Protein AF-A0A7S2HIW4-F1 (afdb_monomer)

Mean predicted aligned error: 6.81 Å

Solvent-accessible surface area (backbone atoms only — not comparable to full-atom values): 9175 Å² total; per-residue (Å²): 117,68,67,62,51,51,56,48,58,68,35,70,50,34,43,49,30,52,57,74,45,36,71,63,51,50,56,48,49,52,52,42,28,30,68,89,42,76,84,65,95,52,82,62,64,41,28,39,66,67,38,50,49,55,50,35,56,62,39,59,63,54,48,96,84,48,32,72,66,57,50,53,53,53,52,51,60,67,33,58,66,65,67,77,70,70,68,98,83,64,81,86,51,69,71,33,38,39,71,68,52,48,52,52,51,50,52,49,50,48,44,70,73,62,42,65,92,76,51,94,60,59,64,26,60,54,46,35,49,44,38,67,72,49,50,50,55,30,44,52,53,37,51,52,50,59,59,51,56,64,65,63,74,79,73,85,84,131

Nearest PDB structures (foldseek):
  7n6g-assembly1_5Z  TM=8.354E-01  e=1.794E+00  Chlamydomonas reinhardtii

pLDDT: mean 85.9, std 16.28, range [45.41, 98.56]

Sequence (158 aa):
DQEAVRQLCKTRAVKAALLHHRKELQATYALYARADKLEVGGHASTMSLKELMDLLEETRVLDLKITPRLITEAFVHVNIEDELYVNLDDKDTRTELVYDEFTELLVRIAREKLNTDELEVDFGVALDTWLGIDFVPRARNARQRRLGVGTAAGGRGA

Radius of gyration: 16.8 Å; Cα contacts (8 Å, |Δi|>4): 140; chains: 1; bounding box: 41×32×60 Å

Organism: NCBI:txid15617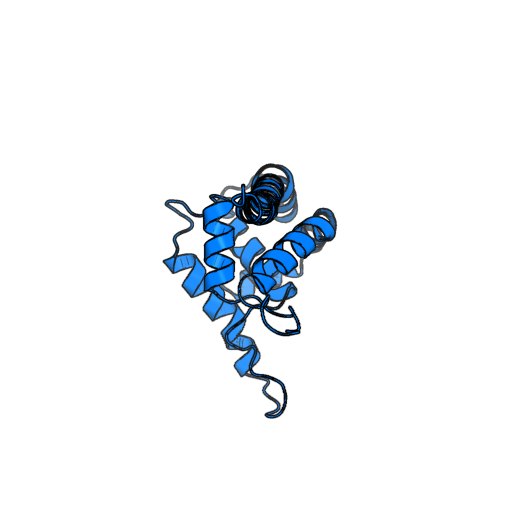3

Structure (mmCIF, N/CA/C/O backbone):
data_AF-A0A7S2HIW4-F1
#
_entry.id   AF-A0A7S2HIW4-F1
#
loop_
_atom_site.group_PDB
_atom_site.id
_atom_site.type_symbol
_atom_site.label_atom_id
_atom_site.label_alt_id
_atom_site.label_comp_id
_atom_site.label_asym_id
_atom_site.label_entity_id
_atom_site.label_seq_id
_atom_site.pdbx_PDB_ins_code
_atom_site.Cartn_x
_atom_site.Cartn_y
_atom_site.Cartn_z
_atom_site.occupancy
_atom_site.B_iso_or_equiv
_atom_site.auth_seq_id
_atom_site.auth_comp_id
_atom_site.auth_asym_id
_atom_site.auth_atom_id
_atom_site.pdbx_PDB_model_num
ATOM 1 N N . ASP A 1 1 ? 6.858 4.381 13.619 1.00 80.25 1 ASP A N 1
ATOM 2 C CA . ASP A 1 1 ? 7.071 3.201 14.479 1.00 80.25 1 ASP A CA 1
ATOM 3 C C . ASP A 1 1 ? 6.932 1.922 13.649 1.00 80.25 1 ASP A C 1
ATOM 5 O O . ASP A 1 1 ? 5.823 1.561 13.267 1.00 80.25 1 ASP A O 1
ATOM 9 N N . GLN A 1 2 ? 8.061 1.321 13.265 1.00 81.06 2 GLN A N 1
ATOM 10 C CA . GLN A 1 2 ? 8.118 0.147 12.383 1.00 81.06 2 GLN A CA 1
ATOM 11 C C . GLN A 1 2 ? 7.686 -1.137 13.081 1.00 81.06 2 GLN A C 1
ATOM 13 O O . GLN A 1 2 ? 6.883 -1.889 12.529 1.00 81.06 2 GLN A O 1
ATOM 18 N N . GLU A 1 3 ? 8.135 -1.336 14.315 1.00 86.81 3 GLU A N 1
ATOM 19 C CA . GLU A 1 3 ? 7.776 -2.515 15.093 1.00 86.81 3 GLU A CA 1
ATOM 20 C C . GLU A 1 3 ?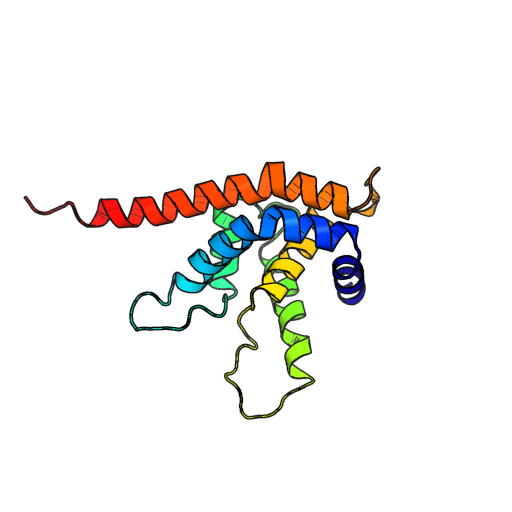 6.266 -2.563 15.350 1.00 86.81 3 GLU A C 1
ATOM 22 O O . GLU A 1 3 ? 5.642 -3.611 15.183 1.00 86.81 3 GLU A O 1
ATOM 27 N N . ALA A 1 4 ? 5.633 -1.416 15.625 1.00 89.56 4 ALA A N 1
ATOM 28 C CA . ALA A 1 4 ? 4.178 -1.357 15.750 1.00 89.56 4 ALA A CA 1
ATOM 29 C C . ALA A 1 4 ? 3.443 -1.819 14.480 1.00 89.56 4 ALA A C 1
ATOM 31 O O . ALA A 1 4 ? 2.456 -2.545 14.584 1.00 89.56 4 ALA A O 1
ATOM 32 N N . VAL A 1 5 ? 3.915 -1.444 13.282 1.00 89.88 5 VAL A N 1
ATOM 33 C CA . VAL A 1 5 ? 3.302 -1.895 12.015 1.00 89.88 5 VAL A CA 1
ATOM 34 C C . VAL A 1 5 ? 3.447 -3.406 11.848 1.00 89.88 5 VAL A C 1
ATOM 36 O O . VAL A 1 5 ? 2.497 -4.079 11.458 1.00 89.88 5 VAL A O 1
ATOM 39 N N . ARG A 1 6 ? 4.590 -3.980 12.215 1.00 88.75 6 ARG A N 1
ATOM 40 C CA . ARG A 1 6 ? 4.797 -5.430 12.125 1.00 88.75 6 ARG A CA 1
ATOM 41 C C . ARG A 1 6 ? 3.939 -6.211 13.098 1.00 88.75 6 ARG A C 1
ATOM 43 O O . ARG A 1 6 ? 3.366 -7.238 12.735 1.00 88.75 6 ARG A O 1
ATOM 50 N N . GLN A 1 7 ? 3.820 -5.728 14.330 1.00 92.69 7 GLN A N 1
ATOM 51 C CA . GLN A 1 7 ? 2.901 -6.318 15.299 1.00 92.69 7 GLN A CA 1
ATOM 52 C C . GLN A 1 7 ? 1.455 -6.228 14.800 1.00 92.69 7 GLN A C 1
ATOM 54 O O . GLN A 1 7 ? 0.707 -7.200 14.910 1.00 92.69 7 GLN A O 1
ATOM 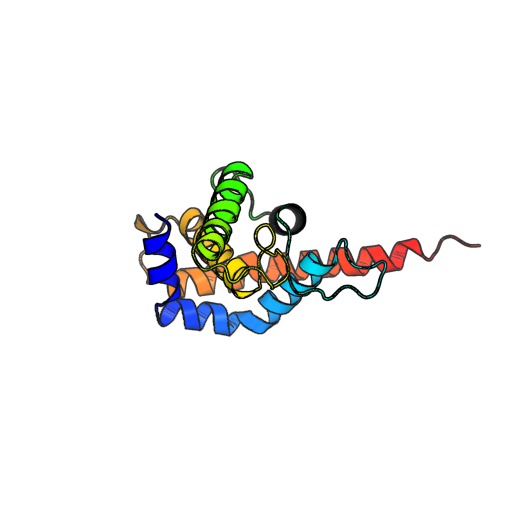59 N N . LEU A 1 8 ? 1.097 -5.130 14.132 1.00 93.44 8 LEU A N 1
ATOM 60 C CA . LEU A 1 8 ? -0.199 -4.968 13.480 1.00 93.44 8 LEU A CA 1
ATOM 61 C C . LEU A 1 8 ? -0.413 -5.998 12.355 1.00 93.44 8 LEU A C 1
ATOM 63 O O . LEU A 1 8 ? -1.442 -6.675 12.346 1.00 93.44 8 LEU A O 1
ATOM 67 N N . CYS A 1 9 ? 0.579 -6.217 11.482 1.00 94.38 9 CYS A N 1
ATOM 68 C CA . CYS A 1 9 ? 0.562 -7.259 10.443 1.00 94.38 9 CYS A CA 1
ATOM 69 C C . CYS A 1 9 ? 0.417 -8.685 11.008 1.00 94.38 9 CYS A C 1
ATOM 71 O O . CYS A 1 9 ? -0.092 -9.583 10.332 1.00 94.38 9 CYS A O 1
ATOM 73 N N . LYS A 1 10 ? 0.832 -8.923 12.259 1.00 94.50 10 LYS A N 1
ATOM 74 C CA . LYS A 1 10 ? 0.694 -10.230 12.923 1.00 94.50 10 LYS A CA 1
ATOM 75 C C . LYS A 1 10 ? -0.726 -10.500 13.430 1.00 94.50 10 LYS A C 1
ATOM 77 O O . LYS A 1 10 ? -1.058 -11.672 13.644 1.00 94.50 10 LYS A O 1
ATOM 82 N N . THR A 1 11 ? -1.558 -9.469 13.590 1.00 97.25 11 THR A N 1
ATOM 83 C CA . THR A 1 11 ? -2.928 -9.607 14.105 1.00 97.25 11 THR A CA 1
ATOM 84 C C . THR A 1 11 ? -3.817 -10.431 13.172 1.00 97.25 11 THR A C 1
ATOM 86 O O . THR A 1 11 ? -3.667 -10.432 11.948 1.00 97.25 11 THR A O 1
ATOM 89 N N . ARG A 1 12 ? -4.786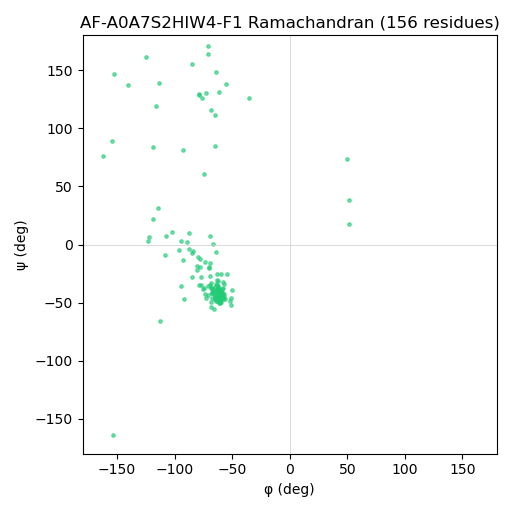 -11.152 13.751 1.00 97.75 12 ARG A N 1
ATOM 90 C CA . ARG A 1 12 ? -5.712 -11.997 12.981 1.00 97.75 12 ARG A CA 1
ATOM 91 C C . ARG A 1 12 ? -6.560 -11.181 12.002 1.00 97.75 12 ARG A C 1
ATOM 93 O O . ARG A 1 12 ? -6.801 -11.652 10.895 1.00 97.75 12 ARG A O 1
ATOM 100 N N . ALA A 1 13 ? -6.999 -9.989 12.405 1.00 97.44 13 ALA A N 1
ATOM 101 C CA . ALA A 1 13 ? -7.864 -9.140 11.595 1.00 97.44 13 ALA A CA 1
ATOM 102 C C . ALA A 1 13 ? -7.134 -8.604 10.352 1.00 97.44 13 ALA A C 1
ATOM 104 O O . ALA A 1 13 ? -7.637 -8.752 9.241 1.00 97.44 13 ALA A O 1
ATOM 105 N N . VAL A 1 14 ? -5.902 -8.101 10.507 1.00 98.06 14 VAL A N 1
ATOM 106 C CA . VAL A 1 14 ? -5.083 -7.637 9.372 1.00 98.06 14 VAL A CA 1
ATOM 107 C C . VAL A 1 14 ? -4.742 -8.784 8.423 1.00 98.06 14 VAL A C 1
ATOM 109 O O . VAL A 1 14 ? -4.896 -8.643 7.211 1.00 98.06 14 VAL A O 1
ATOM 112 N N . LYS A 1 15 ? -4.364 -9.958 8.950 1.00 98.12 15 LYS A N 1
ATOM 113 C CA . LYS A 1 15 ? -4.127 -11.148 8.114 1.00 98.12 15 LYS A CA 1
ATOM 114 C C . LYS A 1 15 ? -5.366 -11.559 7.325 1.00 98.12 15 LYS A C 1
ATOM 116 O O . LYS A 1 15 ? -5.239 -11.928 6.162 1.00 98.12 15 LYS A O 1
ATOM 121 N N . ALA A 1 16 ? -6.547 -11.503 7.941 1.00 98.19 16 ALA A N 1
ATOM 122 C CA . ALA A 1 16 ? -7.800 -11.825 7.268 1.00 98.19 16 ALA A CA 1
ATOM 123 C C . ALA A 1 16 ? -8.104 -10.832 6.135 1.00 98.19 16 ALA A C 1
ATOM 125 O O . ALA A 1 16 ? -8.419 -11.275 5.033 1.00 98.19 16 ALA A O 1
ATOM 126 N N . ALA A 1 17 ? -7.927 -9.527 6.369 1.00 98.44 17 ALA A N 1
ATOM 127 C CA . ALA A 1 17 ? -8.094 -8.489 5.350 1.00 98.44 17 ALA A CA 1
ATOM 128 C C . ALA A 1 17 ? -7.134 -8.687 4.161 1.00 98.44 17 ALA A C 1
ATOM 130 O O . ALA A 1 17 ? -7.555 -8.743 3.006 1.00 98.44 17 ALA A O 1
ATOM 131 N N . LEU A 1 18 ? -5.838 -8.884 4.430 1.00 98.38 18 LEU A N 1
ATOM 132 C CA . LEU A 1 18 ? -4.846 -9.135 3.378 1.00 98.38 18 LEU A CA 1
ATOM 133 C C . LEU A 1 18 ? -5.135 -10.432 2.609 1.00 98.38 18 LEU A C 1
ATOM 135 O O . LEU A 1 18 ? -4.980 -10.474 1.388 1.00 98.38 18 LEU A O 1
ATOM 139 N N . LEU A 1 19 ? -5.583 -11.487 3.300 1.00 98.19 19 LEU A N 1
ATOM 140 C CA . LEU A 1 19 ? -5.952 -12.753 2.669 1.00 98.19 19 LEU A CA 1
ATOM 141 C C . LEU A 1 19 ? -7.190 -12.607 1.774 1.00 98.19 19 LEU A C 1
ATOM 143 O O . LEU A 1 19 ? -7.199 -13.161 0.674 1.00 98.19 19 LEU A O 1
ATOM 147 N N . HIS A 1 20 ? -8.195 -11.845 2.214 1.00 98.56 20 HIS A N 1
ATOM 148 C CA . HIS A 1 20 ? -9.420 -11.575 1.461 1.00 98.56 20 HIS A CA 1
ATOM 149 C C . HIS A 1 20 ? -9.116 -10.930 0.099 1.00 98.56 20 HIS A C 1
ATOM 151 O O . HIS A 1 20 ? -9.641 -11.368 -0.926 1.00 98.56 20 HIS A O 1
ATOM 157 N N . HIS A 1 21 ? -8.181 -9.974 0.061 1.00 98.44 21 HIS A N 1
ATOM 158 C CA . HIS A 1 21 ? -7.793 -9.265 -1.168 1.00 98.44 21 HIS A CA 1
ATOM 159 C C . HIS A 1 21 ? -6.574 -9.863 -1.886 1.00 98.44 21 HIS A C 1
ATOM 161 O O . HIS A 1 21 ? -6.150 -9.342 -2.922 1.00 98.44 21 HIS A O 1
ATOM 167 N N . ARG A 1 22 ? -6.013 -10.979 -1.391 1.00 97.75 22 ARG A N 1
ATOM 168 C CA . ARG A 1 22 ? -4.717 -11.532 -1.832 1.00 97.75 22 ARG A CA 1
ATOM 169 C C . ARG A 1 22 ? -4.605 -11.693 -3.341 1.00 97.75 22 ARG A C 1
ATOM 171 O O . ARG A 1 22 ? -3.597 -11.304 -3.918 1.00 97.75 22 ARG A O 1
ATOM 178 N N . LYS A 1 23 ? -5.629 -12.252 -3.991 1.00 97.62 23 LYS A N 1
ATOM 179 C CA . LYS A 1 23 ? -5.609 -12.498 -5.442 1.00 97.62 23 LYS A CA 1
ATOM 180 C C . LYS A 1 23 ? -5.404 -11.202 -6.236 1.00 97.62 23 LYS A C 1
ATOM 182 O O . LYS A 1 23 ? -4.604 -11.164 -7.167 1.00 97.62 23 LYS A O 1
ATOM 187 N N . GLU A 1 24 ? -6.117 -10.141 -5.867 1.00 97.88 24 GLU A N 1
ATOM 188 C CA . GLU A 1 24 ? -6.043 -8.850 -6.557 1.00 97.88 24 GLU A CA 1
ATOM 189 C C . GLU A 1 24 ? -4.747 -8.102 -6.230 1.00 97.88 24 GLU A C 1
ATOM 191 O O . GLU A 1 24 ? -4.152 -7.479 -7.115 1.00 97.88 24 GLU A O 1
ATOM 196 N N . LEU A 1 25 ? -4.285 -8.192 -4.981 1.00 98.00 25 LEU A N 1
ATOM 197 C CA . LEU A 1 25 ? -3.012 -7.618 -4.553 1.00 98.00 25 LEU A CA 1
ATOM 198 C C . LEU A 1 25 ? -1.834 -8.295 -5.261 1.00 98.00 25 LEU A C 1
ATOM 200 O O . LEU A 1 25 ? -0.995 -7.596 -5.819 1.00 98.00 25 LEU A O 1
ATOM 204 N N . GLN A 1 26 ? -1.814 -9.628 -5.352 1.00 96.19 26 GLN A N 1
ATOM 205 C CA . GLN A 1 26 ? -0.788 -10.377 -6.091 1.00 96.19 26 GLN A CA 1
ATOM 206 C C . GLN A 1 26 ? -0.787 -10.041 -7.583 1.00 96.19 26 GLN A C 1
ATOM 208 O O . GLN A 1 26 ? 0.278 -9.846 -8.162 1.00 96.19 26 GLN A O 1
ATOM 213 N N . ALA A 1 27 ? -1.962 -9.932 -8.211 1.00 94.56 27 ALA A N 1
ATOM 214 C CA . ALA A 1 27 ? -2.058 -9.540 -9.617 1.00 94.56 27 ALA A CA 1
ATOM 215 C C . ALA A 1 27 ? -1.537 -8.112 -9.860 1.00 94.56 27 ALA A C 1
ATOM 217 O O . ALA A 1 27 ? -0.926 -7.843 -10.892 1.00 94.56 27 ALA A O 1
ATOM 218 N N . THR A 1 28 ? -1.767 -7.199 -8.912 1.00 95.94 28 THR A N 1
ATOM 219 C CA . THR A 1 28 ? -1.202 -5.839 -8.937 1.00 95.94 28 THR A CA 1
ATOM 220 C C . THR A 1 28 ? 0.298 -5.873 -8.788 1.00 95.94 28 THR A C 1
ATOM 222 O O . THR A 1 28 ? 0.999 -5.400 -9.675 1.00 95.94 28 THR A O 1
ATOM 225 N N . TYR A 1 29 ? 0.779 -6.497 -7.720 1.00 95.88 29 TYR A N 1
ATOM 226 C CA . TYR A 1 29 ? 2.194 -6.634 -7.446 1.00 95.88 29 TYR A CA 1
ATOM 227 C C . TYR A 1 29 ? 2.945 -7.198 -8.656 1.00 95.88 29 TYR A C 1
ATOM 229 O O . TYR A 1 29 ? 3.866 -6.566 -9.158 1.00 95.88 29 TYR A O 1
ATOM 237 N N . ALA A 1 30 ? 2.479 -8.326 -9.198 1.00 92.94 30 ALA A N 1
ATOM 238 C CA . ALA A 1 30 ? 3.128 -8.994 -10.316 1.00 92.94 30 ALA A CA 1
ATOM 239 C C . ALA A 1 30 ? 3.148 -8.157 -11.603 1.00 92.94 30 ALA A C 1
ATOM 241 O O . ALA A 1 30 ? 4.065 -8.325 -12.397 1.00 92.94 30 ALA A O 1
ATOM 242 N N . LEU A 1 31 ? 2.159 -7.287 -11.843 1.00 92.31 31 LEU A N 1
ATOM 243 C CA . LEU A 1 31 ? 2.175 -6.416 -13.020 1.00 92.31 31 LEU A CA 1
ATOM 244 C C . LEU A 1 31 ? 3.216 -5.303 -12.875 1.00 92.31 31 LEU A C 1
ATOM 246 O O . LEU A 1 31 ? 3.958 -5.042 -13.817 1.00 92.31 31 LEU A O 1
ATOM 250 N N . TYR A 1 32 ? 3.262 -4.650 -11.713 1.00 93.06 32 TYR A N 1
ATOM 251 C CA . TYR A 1 32 ? 4.165 -3.518 -11.497 1.00 93.06 32 TYR A CA 1
ATOM 252 C C . TYR A 1 32 ? 5.610 -3.972 -11.295 1.00 93.06 32 TYR A C 1
ATOM 254 O O . TYR A 1 32 ? 6.483 -3.380 -11.904 1.00 93.06 32 TYR A O 1
ATOM 262 N N . ALA A 1 33 ? 5.847 -5.088 -10.599 1.00 91.44 33 ALA A N 1
ATOM 263 C CA . ALA A 1 33 ? 7.164 -5.727 -10.457 1.00 91.44 33 ALA A CA 1
ATOM 264 C C . ALA A 1 33 ? 7.761 -6.259 -11.782 1.00 91.44 33 ALA A C 1
ATOM 266 O O . ALA A 1 33 ? 8.863 -6.806 -11.808 1.00 91.44 33 ALA A O 1
ATOM 267 N N . ARG A 1 34 ? 6.992 -6.209 -12.881 1.00 83.12 34 ARG A N 1
ATOM 268 C CA . ARG A 1 34 ? 7.399 -6.639 -14.230 1.00 83.12 34 ARG A CA 1
ATOM 269 C C . ARG A 1 34 ? 7.610 -5.486 -15.192 1.00 83.12 34 ARG A C 1
ATOM 271 O O . ARG A 1 34 ? 8.051 -5.754 -16.307 1.00 83.12 34 ARG A O 1
ATOM 278 N N . ALA A 1 35 ? 7.249 -4.260 -14.816 1.00 71.69 35 ALA A N 1
ATOM 279 C CA . ALA A 1 35 ? 7.101 -3.166 -15.770 1.00 71.69 35 ALA A CA 1
ATOM 280 C C . ALA A 1 35 ? 8.403 -2.895 -16.541 1.00 71.69 35 ALA A C 1
ATOM 282 O O . ALA A 1 35 ? 8.352 -2.714 -17.755 1.00 71.69 35 ALA A O 1
ATOM 283 N N . ASP A 1 36 ? 9.552 -3.001 -15.867 1.00 63.69 36 ASP A N 1
ATOM 284 C CA . ASP A 1 36 ? 10.872 -2.800 -16.477 1.00 63.69 36 ASP A CA 1
ATOM 285 C C . ASP A 1 36 ? 11.554 -4.123 -16.914 1.00 63.69 36 ASP A C 1
ATOM 287 O O . ASP A 1 36 ? 12.609 -4.107 -17.543 1.00 63.69 36 ASP A O 1
ATOM 291 N N . LYS A 1 37 ? 10.961 -5.294 -16.621 1.00 64.50 37 LYS A N 1
ATOM 292 C CA . LYS A 1 37 ? 11.580 -6.631 -16.804 1.00 64.50 37 LYS A CA 1
ATOM 293 C C . LYS A 1 37 ? 11.079 -7.383 -18.051 1.00 64.50 37 LYS A C 1
ATOM 295 O O . LYS A 1 37 ? 11.366 -8.570 -18.216 1.00 64.50 37 LYS A O 1
ATOM 300 N N . LEU A 1 38 ? 10.334 -6.713 -18.937 1.00 59.53 38 LEU A N 1
ATOM 301 C CA . LEU A 1 38 ? 9.718 -7.316 -20.130 1.00 59.53 38 LEU A CA 1
ATOM 302 C C . LEU A 1 38 ? 10.715 -7.737 -21.224 1.00 59.53 38 LEU A C 1
ATOM 304 O O . LEU A 1 38 ? 10.335 -8.517 -22.095 1.00 59.53 38 LEU A O 1
ATOM 308 N N . GLU A 1 39 ? 11.967 -7.271 -21.193 1.00 54.81 39 GLU A N 1
ATOM 309 C CA . GLU A 1 39 ? 12.885 -7.490 -22.319 1.00 54.81 39 GLU A CA 1
ATOM 310 C C . GLU A 1 39 ? 13.631 -8.834 -22.312 1.00 54.81 39 GLU A C 1
ATOM 312 O O . GLU A 1 39 ? 13.925 -9.339 -23.392 1.00 54.81 39 GLU A O 1
ATOM 317 N N . VAL A 1 40 ? 13.914 -9.484 -21.173 1.00 46.75 40 VAL A N 1
ATOM 318 C CA . VAL A 1 40 ? 14.702 -10.740 -21.187 1.00 46.75 40 VAL A CA 1
ATOM 319 C C . VAL A 1 40 ? 14.403 -11.629 -19.977 1.00 46.75 40 VAL A C 1
ATOM 321 O O . VAL A 1 40 ? 15.084 -11.529 -18.966 1.00 46.75 40 VAL A O 1
ATOM 324 N N . GLY A 1 41 ? 13.407 -12.522 -20.064 1.00 51.38 41 GLY A N 1
ATOM 325 C CA . GLY A 1 41 ? 13.293 -13.724 -19.208 1.00 51.38 41 GLY A CA 1
ATOM 326 C C . GLY A 1 41 ? 13.393 -13.535 -17.682 1.00 51.38 41 GLY A C 1
ATOM 327 O O . GLY A 1 41 ? 13.656 -14.503 -16.970 1.00 51.38 41 GLY A O 1
ATOM 328 N N . GLY A 1 42 ? 13.221 -12.311 -17.178 1.00 50.38 42 GLY A N 1
ATOM 329 C CA . GLY A 1 42 ? 13.507 -11.951 -15.798 1.00 50.38 42 GLY A CA 1
ATOM 330 C C . GLY A 1 42 ? 12.469 -12.537 -14.856 1.00 50.38 42 GLY A C 1
ATOM 331 O O . GLY A 1 42 ? 11.261 -12.385 -15.060 1.00 50.38 42 GLY A O 1
ATOM 332 N N . HIS A 1 43 ? 12.926 -13.202 -13.796 1.00 54.50 43 HIS A N 1
ATOM 333 C CA . HIS A 1 43 ? 12.039 -13.601 -12.715 1.00 54.50 43 HIS A CA 1
ATOM 334 C C . HIS A 1 43 ? 11.495 -12.344 -12.034 1.00 54.50 43 HIS A C 1
ATOM 336 O O . HIS A 1 43 ? 12.215 -11.580 -11.400 1.00 54.50 43 HIS A O 1
ATOM 342 N N . ALA A 1 44 ? 10.199 -12.127 -12.209 1.00 61.16 44 ALA A N 1
ATOM 343 C CA . ALA A 1 44 ? 9.429 -11.047 -11.617 1.00 61.16 44 ALA A CA 1
ATOM 344 C C . ALA A 1 44 ? 9.163 -11.278 -10.125 1.00 61.16 44 ALA A C 1
ATOM 346 O O . ALA A 1 44 ? 8.016 -11.475 -9.717 1.00 61.16 44 ALA A O 1
ATOM 347 N N . SER A 1 45 ? 10.226 -11.380 -9.336 1.00 78.25 45 SER A N 1
ATOM 348 C CA . SER A 1 45 ? 10.142 -11.752 -7.924 1.00 78.25 45 SER A CA 1
ATOM 349 C C . SER A 1 45 ? 10.039 -10.560 -6.980 1.00 78.25 45 SER A C 1
ATOM 351 O O . SER A 1 45 ? 9.747 -10.773 -5.810 1.00 78.25 45 SER A O 1
ATOM 353 N N . THR A 1 46 ? 10.301 -9.348 -7.472 1.00 90.75 46 THR A N 1
ATOM 354 C CA . THR A 1 46 ? 10.624 -8.184 -6.642 1.00 90.75 46 THR A CA 1
ATOM 355 C C . THR A 1 46 ? 10.222 -6.863 -7.311 1.00 90.75 46 THR A C 1
ATOM 357 O O . THR A 1 46 ? 10.272 -6.759 -8.541 1.00 90.75 46 THR A O 1
ATOM 360 N N . MET A 1 47 ? 9.817 -5.872 -6.506 1.00 92.50 47 MET A N 1
ATOM 361 C CA . MET A 1 47 ? 9.323 -4.553 -6.928 1.00 92.50 47 MET A CA 1
ATOM 362 C C . MET A 1 47 ? 10.244 -3.429 -6.442 1.00 92.50 47 MET A C 1
ATOM 364 O O . MET A 1 47 ? 10.387 -3.206 -5.242 1.00 92.50 47 MET A O 1
ATOM 368 N N . SER A 1 48 ? 10.816 -2.665 -7.363 1.00 92.50 48 SER A N 1
ATOM 369 C CA . SER A 1 48 ? 11.634 -1.490 -7.045 1.00 92.50 48 SER A CA 1
ATOM 370 C C . SER A 1 48 ? 10.803 -0.314 -6.501 1.00 92.50 48 SER A C 1
ATOM 372 O O . SER A 1 48 ? 9.585 -0.239 -6.689 1.00 92.50 48 SER A O 1
ATOM 374 N N . LEU A 1 49 ? 11.465 0.675 -5.885 1.00 94.19 49 LEU A N 1
ATOM 375 C CA . LEU A 1 49 ? 10.805 1.912 -5.436 1.00 94.19 49 LEU A CA 1
ATOM 376 C C . LEU A 1 49 ? 10.119 2.659 -6.592 1.00 94.19 49 LEU A C 1
ATOM 378 O O . LEU A 1 49 ? 9.032 3.201 -6.410 1.00 94.19 49 LEU A O 1
ATOM 382 N N . LYS A 1 50 ? 10.725 2.672 -7.785 1.00 93.88 50 LYS A N 1
ATOM 383 C CA . LYS A 1 50 ? 10.139 3.302 -8.978 1.00 93.88 50 LYS A CA 1
ATOM 384 C C . LYS A 1 50 ? 8.806 2.642 -9.344 1.00 93.88 50 LYS A C 1
ATOM 386 O O . LYS A 1 50 ? 7.805 3.333 -9.491 1.00 93.88 50 LYS A O 1
ATOM 391 N N . GLU A 1 51 ? 8.779 1.313 -9.428 1.00 95.12 51 GLU A N 1
ATOM 392 C CA . GLU A 1 51 ? 7.567 0.545 -9.750 1.00 95.12 51 GLU A CA 1
ATOM 393 C C . GLU A 1 51 ? 6.472 0.710 -8.683 1.00 95.12 51 GLU A C 1
ATOM 395 O O . GLU A 1 51 ? 5.284 0.771 -9.012 1.00 95.12 51 GLU A O 1
ATOM 400 N N . LEU A 1 52 ? 6.860 0.832 -7.409 1.00 96.38 52 LEU A N 1
ATOM 401 C CA . LEU A 1 52 ? 5.933 1.169 -6.331 1.00 96.38 52 LEU A CA 1
ATOM 402 C C . LEU A 1 52 ? 5.355 2.582 -6.501 1.00 96.38 52 LEU A C 1
ATOM 404 O O . LEU A 1 52 ? 4.146 2.764 -6.371 1.00 96.38 52 LEU A O 1
ATOM 408 N N . MET A 1 53 ? 6.191 3.583 -6.783 1.00 97.25 53 MET A N 1
ATOM 409 C CA . MET A 1 53 ? 5.748 4.970 -6.963 1.00 97.25 53 MET A CA 1
ATOM 410 C C . MET A 1 53 ? 4.762 5.102 -8.126 1.00 97.25 53 MET A C 1
ATOM 412 O O . MET A 1 53 ? 3.697 5.694 -7.954 1.00 97.25 53 MET A O 1
ATOM 416 N N . ASP A 1 54 ? 5.063 4.455 -9.249 1.00 95.88 54 ASP A N 1
ATOM 417 C CA . ASP A 1 54 ? 4.174 4.309 -10.401 1.00 95.88 54 ASP A CA 1
ATOM 418 C C . ASP A 1 54 ? 2.791 3.757 -10.005 1.00 95.88 54 ASP A C 1
ATOM 420 O O . ASP A 1 54 ? 1.747 4.294 -10.388 1.00 95.88 54 ASP A O 1
ATOM 424 N N . LEU A 1 55 ? 2.766 2.678 -9.212 1.00 97.00 55 LEU A N 1
ATOM 425 C CA . LEU A 1 55 ? 1.525 2.087 -8.711 1.00 97.00 55 LEU A CA 1
ATOM 426 C C . LEU A 1 55 ? 0.741 3.081 -7.852 1.00 97.00 55 LEU A C 1
ATOM 428 O O . LEU A 1 55 ? -0.470 3.244 -8.036 1.00 97.00 55 LEU A O 1
ATOM 432 N N . LEU A 1 56 ? 1.400 3.734 -6.898 1.00 97.75 56 LEU A N 1
ATOM 433 C CA . LEU A 1 56 ? 0.739 4.644 -5.962 1.00 97.75 56 LEU A CA 1
ATOM 434 C C . LEU A 1 56 ? 0.221 5.916 -6.647 1.00 97.75 56 LEU A C 1
ATOM 436 O O . LEU A 1 56 ? -0.840 6.426 -6.269 1.00 97.75 56 LEU A O 1
ATOM 440 N N . GLU A 1 57 ? 0.914 6.394 -7.679 1.00 96.88 57 GLU A N 1
ATOM 441 C CA . GLU A 1 57 ? 0.470 7.511 -8.510 1.00 96.88 57 GLU A CA 1
ATOM 442 C C . GLU A 1 57 ? -0.756 7.125 -9.350 1.00 96.88 57 GLU A C 1
ATOM 444 O O . GLU A 1 57 ? -1.789 7.800 -9.308 1.00 96.88 57 GLU A O 1
ATOM 449 N N . GLU A 1 58 ? -0.714 5.986 -10.046 1.00 96.38 58 GLU A N 1
ATOM 450 C CA . GLU A 1 58 ? -1.824 5.547 -10.899 1.00 96.38 58 GLU A CA 1
ATOM 451 C C . GLU A 1 58 ? -3.077 5.138 -10.114 1.00 96.38 58 GLU A C 1
ATOM 453 O O . GLU A 1 58 ? -4.205 5.239 -10.621 1.00 96.38 58 GLU A O 1
ATOM 458 N N . THR A 1 59 ? -2.892 4.691 -8.873 1.00 97.38 59 THR A N 1
ATOM 459 C CA . THR A 1 59 ? -3.980 4.439 -7.921 1.00 97.38 59 THR A CA 1
ATOM 460 C C . THR A 1 59 ? -4.418 5.696 -7.176 1.00 97.38 59 THR A C 1
ATOM 462 O O . THR A 1 59 ? -5.429 5.661 -6.475 1.00 97.38 59 THR A O 1
ATOM 465 N N . ARG A 1 60 ? -3.728 6.831 -7.359 1.00 96.56 60 ARG A N 1
ATOM 466 C C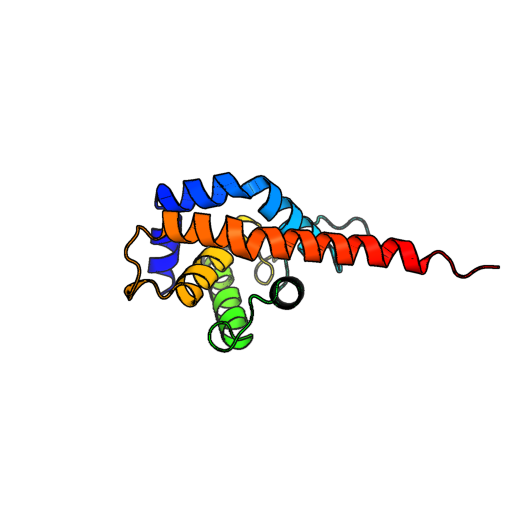A . ARG A 1 60 ? -4.008 8.101 -6.668 1.00 96.56 60 ARG A CA 1
ATOM 467 C C . ARG A 1 60 ? -4.096 7.921 -5.151 1.00 96.56 60 ARG A C 1
ATOM 469 O O . ARG A 1 60 ? -4.989 8.468 -4.500 1.00 96.56 60 ARG A O 1
ATOM 476 N N . VAL A 1 61 ? -3.225 7.071 -4.617 1.00 96.44 61 VAL A N 1
ATOM 477 C CA . VAL A 1 61 ? -3.077 6.865 -3.174 1.00 96.44 61 VAL A CA 1
ATOM 478 C C . VAL A 1 61 ? -2.291 8.020 -2.568 1.00 96.44 61 VAL A C 1
ATOM 480 O O . VAL A 1 61 ? -2.606 8.439 -1.453 1.00 96.44 61 VAL A O 1
ATOM 483 N N . LEU A 1 62 ? -1.327 8.553 -3.328 1.00 96.38 62 LEU A N 1
ATOM 484 C CA . LEU A 1 62 ? -0.549 9.727 -2.954 1.00 96.38 62 LEU A CA 1
ATOM 485 C C . LEU A 1 62 ? -1.458 10.949 -2.784 1.00 96.38 62 LEU A C 1
ATOM 487 O O . LEU A 1 62 ? -2.293 11.246 -3.641 1.00 96.38 62 LEU A O 1
ATOM 491 N N . ASP A 1 63 ? -1.284 11.654 -1.674 1.00 94.94 63 ASP A N 1
ATOM 492 C CA . ASP A 1 63 ? -1.984 12.897 -1.360 1.00 94.94 63 ASP A CA 1
ATOM 493 C C . ASP A 1 63 ? -1.149 13.765 -0.401 1.00 94.94 63 ASP A C 1
ATOM 495 O O . ASP A 1 63 ? 0.055 13.561 -0.242 1.00 94.94 63 ASP A O 1
ATOM 499 N N . LEU A 1 64 ? -1.775 14.764 0.230 1.00 93.56 64 LEU A N 1
ATOM 500 C CA . LEU A 1 64 ? -1.095 15.652 1.179 1.00 93.56 64 LEU A CA 1
ATOM 501 C C . LEU A 1 64 ? -0.562 14.924 2.425 1.00 93.56 64 LEU A C 1
ATOM 503 O O . LEU A 1 64 ? 0.377 15.418 3.044 1.00 93.56 64 LEU A O 1
ATOM 507 N N . LYS A 1 65 ? -1.148 13.779 2.801 1.00 93.00 65 LYS A N 1
ATOM 508 C CA . LYS A 1 65 ? -0.696 12.946 3.925 1.00 93.00 65 LYS A CA 1
ATOM 509 C C . LYS A 1 65 ? 0.292 11.881 3.446 1.00 93.00 65 LYS A C 1
ATOM 511 O O . LYS A 1 65 ? 1.363 11.720 4.022 1.00 93.00 65 LYS A O 1
ATOM 516 N N . ILE A 1 66 ? -0.039 11.185 2.362 1.00 96.69 66 ILE A N 1
ATOM 517 C CA . ILE A 1 66 ? 0.786 10.135 1.763 1.00 96.69 66 ILE A CA 1
ATOM 518 C C . ILE A 1 66 ? 1.674 10.749 0.688 1.00 96.69 66 ILE A C 1
ATOM 520 O O . ILE A 1 66 ? 1.371 10.721 -0.505 1.00 96.69 66 ILE A O 1
ATOM 524 N N . THR A 1 67 ? 2.780 11.336 1.131 1.00 97.00 67 THR A N 1
ATOM 525 C CA . THR A 1 67 ? 3.733 12.000 0.237 1.00 97.00 67 THR A CA 1
ATOM 526 C C . THR A 1 67 ? 4.744 11.010 -0.355 1.00 97.00 67 THR A C 1
ATOM 528 O O . THR A 1 67 ? 5.064 10.010 0.292 1.00 97.00 67 THR A O 1
ATOM 531 N N . PRO A 1 68 ? 5.337 11.303 -1.530 1.00 97.00 68 PRO A N 1
ATOM 532 C CA . PRO A 1 68 ? 6.445 10.516 -2.079 1.00 97.00 68 PRO A CA 1
ATOM 533 C C . PRO A 1 68 ? 7.581 10.288 -1.079 1.00 97.00 68 PRO A C 1
ATOM 535 O O . PRO A 1 68 ? 8.117 9.191 -0.985 1.00 97.00 68 PRO A O 1
ATOM 538 N N . ARG A 1 69 ? 7.910 11.309 -0.278 1.00 95.38 69 ARG A N 1
ATOM 539 C CA . ARG A 1 69 ? 8.942 11.212 0.758 1.00 95.38 69 ARG A CA 1
ATOM 540 C C . ARG A 1 69 ? 8.594 10.165 1.817 1.00 95.38 69 ARG A C 1
ATOM 542 O O . ARG A 1 69 ? 9.446 9.348 2.143 1.00 95.38 69 ARG A O 1
ATOM 549 N N . LEU A 1 70 ? 7.355 10.173 2.314 1.00 95.25 70 LEU A N 1
ATOM 550 C CA . LEU A 1 70 ? 6.886 9.192 3.296 1.00 95.25 70 LEU A CA 1
ATOM 551 C C . LEU A 1 70 ? 6.949 7.768 2.730 1.00 95.25 70 LEU A C 1
ATOM 553 O O . LEU A 1 70 ? 7.353 6.848 3.437 1.00 95.25 70 LEU A O 1
ATOM 557 N N . ILE A 1 71 ? 6.595 7.586 1.453 1.00 96.75 71 ILE A N 1
ATOM 558 C CA . ILE A 1 71 ? 6.705 6.288 0.774 1.00 96.75 71 ILE A CA 1
ATOM 559 C C . ILE A 1 71 ? 8.160 5.840 0.660 1.00 96.75 71 ILE A C 1
ATOM 561 O O . ILE A 1 71 ? 8.454 4.693 0.980 1.00 96.75 71 ILE A O 1
ATOM 565 N N . THR A 1 72 ? 9.073 6.725 0.254 1.00 95.19 72 THR A N 1
ATOM 566 C CA . THR A 1 72 ? 10.506 6.412 0.185 1.00 95.19 72 THR A CA 1
ATOM 567 C C . THR A 1 72 ? 11.051 6.010 1.553 1.00 95.19 72 THR A C 1
ATOM 569 O O . THR A 1 72 ? 11.732 4.996 1.662 1.00 95.19 72 THR A O 1
ATOM 572 N N . GLU A 1 73 ? 10.720 6.752 2.611 1.00 92.88 73 GLU A N 1
ATOM 573 C CA . GLU A 1 73 ? 11.124 6.406 3.978 1.00 92.88 73 GLU A CA 1
ATOM 574 C C . GLU A 1 73 ? 10.559 5.032 4.385 1.00 92.88 73 GLU A C 1
ATOM 576 O O . GLU A 1 73 ? 11.300 4.176 4.864 1.00 92.88 73 GLU A O 1
ATOM 581 N N . ALA A 1 74 ? 9.271 4.773 4.128 1.00 92.81 74 ALA A N 1
ATOM 582 C CA . ALA A 1 74 ? 8.641 3.480 4.394 1.00 92.81 74 ALA A CA 1
ATOM 583 C C . ALA A 1 74 ? 9.296 2.325 3.619 1.00 92.81 74 ALA A C 1
ATOM 585 O O . ALA A 1 74 ? 9.498 1.255 4.187 1.00 92.81 74 ALA A O 1
ATOM 586 N N . PHE A 1 75 ? 9.651 2.546 2.354 1.00 93.12 75 PHE A N 1
ATOM 587 C CA . PHE A 1 75 ? 10.332 1.571 1.507 1.00 93.12 75 PHE A CA 1
ATOM 588 C C . PHE A 1 75 ? 11.692 1.184 2.088 1.00 93.12 75 PHE A C 1
ATOM 590 O O . PHE A 1 75 ? 11.977 0.001 2.257 1.00 93.12 75 PHE A O 1
ATOM 597 N N . VAL A 1 76 ? 12.510 2.179 2.442 1.00 89.62 76 VAL A N 1
ATOM 598 C CA . VAL A 1 76 ? 13.836 1.955 3.036 1.00 89.62 76 VAL A CA 1
ATOM 599 C C . VAL A 1 76 ? 13.698 1.204 4.363 1.00 89.62 76 VAL A C 1
ATOM 601 O O . VAL A 1 76 ? 14.418 0.238 4.593 1.00 89.62 76 VAL A O 1
ATOM 604 N N . HIS A 1 77 ? 12.732 1.577 5.205 1.00 87.31 77 HIS A N 1
ATOM 605 C CA . HIS A 1 77 ? 12.486 0.889 6.473 1.00 87.31 77 HIS A CA 1
ATOM 606 C C . HIS A 1 77 ? 12.198 -0.603 6.306 1.00 87.31 77 HIS A C 1
ATOM 608 O O . HIS A 1 77 ? 12.764 -1.407 7.043 1.00 87.31 77 HIS A O 1
ATOM 614 N N . VAL A 1 78 ? 11.343 -0.970 5.350 1.00 87.38 78 VAL A N 1
ATOM 615 C CA . VAL A 1 78 ? 10.999 -2.378 5.115 1.00 87.38 78 VAL A CA 1
ATOM 616 C C . VAL A 1 78 ? 12.227 -3.176 4.645 1.00 87.38 78 VAL A C 1
ATOM 618 O O . VAL A 1 78 ? 12.421 -4.278 5.141 1.00 87.38 78 VAL A O 1
ATOM 621 N N . ASN A 1 79 ? 13.111 -2.575 3.833 1.00 80.31 79 ASN A N 1
ATOM 622 C CA . ASN A 1 79 ? 14.311 -3.234 3.293 1.00 80.31 79 ASN A CA 1
ATOM 623 C C . ASN A 1 79 ? 15.506 -3.340 4.275 1.00 80.31 79 ASN A C 1
ATOM 625 O O . ASN A 1 79 ? 16.241 -4.322 4.226 1.00 80.31 79 ASN A O 1
ATOM 629 N N . ILE A 1 80 ? 15.743 -2.352 5.158 1.00 76.50 80 ILE A N 1
ATOM 630 C CA . ILE A 1 80 ? 16.958 -2.298 6.018 1.00 76.50 80 ILE A CA 1
ATOM 631 C C . ILE A 1 80 ? 17.110 -3.539 6.913 1.00 76.50 80 ILE A C 1
ATOM 633 O O . ILE A 1 80 ? 18.219 -3.940 7.255 1.00 76.50 80 ILE A O 1
ATOM 637 N N . GLU A 1 81 ? 16.014 -4.147 7.350 1.00 61.31 81 GLU A N 1
ATOM 638 C CA . GLU A 1 81 ? 16.098 -5.211 8.350 1.00 61.31 81 GLU A CA 1
ATOM 639 C C . GLU A 1 81 ? 16.476 -6.585 7.779 1.00 61.31 81 GLU A C 1
ATOM 641 O O . GLU A 1 81 ? 17.005 -7.416 8.522 1.00 61.31 81 GLU A O 1
ATOM 646 N N . ASP A 1 82 ? 16.327 -6.791 6.468 1.00 58.09 82 ASP A N 1
ATOM 647 C CA . ASP A 1 82 ? 16.875 -7.968 5.782 1.00 58.09 82 ASP A CA 1
ATOM 648 C C . ASP A 1 82 ? 18.415 -7.908 5.697 1.00 58.09 82 ASP A C 1
ATOM 650 O O . ASP A 1 82 ? 19.084 -8.941 5.598 1.00 58.09 82 ASP A O 1
ATOM 654 N N . GLU A 1 83 ? 19.017 -6.717 5.839 1.00 55.44 83 GLU A N 1
ATOM 655 C CA . GLU A 1 83 ? 20.476 -6.540 5.836 1.00 55.44 83 GLU A CA 1
ATOM 656 C C . GLU A 1 83 ? 21.162 -7.099 7.094 1.00 55.44 83 GLU A C 1
ATOM 658 O O . GLU A 1 83 ? 22.365 -7.370 7.076 1.00 55.44 83 GLU A O 1
ATOM 663 N N . LEU A 1 84 ? 20.424 -7.308 8.191 1.00 57.66 84 LEU A N 1
ATOM 664 C CA . LEU A 1 84 ? 20.992 -7.759 9.469 1.00 57.66 84 LEU A CA 1
ATOM 665 C C . LEU A 1 84 ? 21.159 -9.288 9.575 1.00 57.66 84 LEU A C 1
ATOM 667 O O . LEU A 1 84 ? 21.786 -9.761 10.524 1.00 57.66 84 LEU A O 1
ATOM 671 N N . TYR A 1 85 ? 20.656 -10.061 8.604 1.00 55.34 85 TYR A N 1
ATOM 672 C CA . TYR A 1 85 ? 20.647 -11.536 8.626 1.00 55.34 85 TYR A CA 1
ATOM 673 C C . TYR A 1 85 ? 21.427 -12.195 7.469 1.00 55.34 85 TYR A C 1
ATOM 675 O O . TYR A 1 85 ? 21.198 -13.358 7.134 1.00 55.34 85 TYR A O 1
ATOM 683 N N . VAL A 1 86 ? 22.365 -11.474 6.850 1.00 54.97 86 VAL A N 1
ATOM 684 C CA . VAL A 1 86 ? 22.976 -11.875 5.572 1.00 54.97 86 VAL A CA 1
ATOM 685 C C . VAL A 1 86 ? 23.865 -13.128 5.674 1.00 54.97 86 VAL A C 1
ATOM 687 O O . VAL A 1 86 ? 24.960 -13.098 6.236 1.00 54.97 86 VAL A O 1
ATOM 690 N N . ASN A 1 87 ? 23.433 -14.193 4.986 1.00 51.94 87 ASN A N 1
ATOM 691 C CA . ASN A 1 87 ? 24.314 -15.119 4.268 1.00 51.94 87 ASN A CA 1
ATOM 692 C C . ASN A 1 87 ? 24.723 -14.457 2.938 1.00 51.94 87 ASN A C 1
ATOM 694 O O . ASN A 1 87 ? 23.869 -13.970 2.204 1.00 51.94 87 ASN A O 1
ATOM 698 N N . LEU A 1 88 ? 26.021 -14.425 2.629 1.00 55.59 88 LEU A N 1
ATOM 699 C CA . LEU A 1 88 ? 26.629 -13.641 1.537 1.00 55.59 88 LEU A CA 1
ATOM 700 C C . LEU A 1 88 ?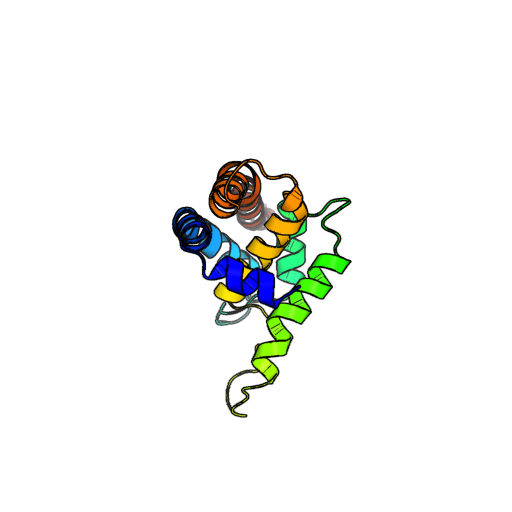 26.299 -14.100 0.097 1.00 55.59 88 LEU A C 1
ATOM 702 O O . LEU A 1 88 ? 26.900 -13.569 -0.832 1.00 55.59 88 LEU A O 1
ATOM 706 N N . ASP A 1 89 ? 25.390 -15.057 -0.106 1.00 56.56 89 ASP A N 1
ATOM 707 C CA . ASP A 1 89 ? 25.334 -15.838 -1.357 1.00 56.56 89 ASP A CA 1
ATOM 708 C C . ASP A 1 89 ? 23.997 -15.810 -2.120 1.00 56.56 89 ASP A C 1
ATOM 710 O O . ASP A 1 89 ? 23.888 -16.443 -3.167 1.00 56.56 89 ASP A O 1
ATOM 714 N N . ASP A 1 90 ? 22.989 -15.058 -1.667 1.00 53.78 90 ASP A N 1
ATOM 715 C CA . ASP A 1 90 ? 21.731 -14.911 -2.410 1.00 53.78 90 ASP A CA 1
ATOM 716 C C . ASP A 1 90 ? 21.534 -13.482 -2.922 1.00 53.78 90 ASP A C 1
ATOM 718 O O . ASP A 1 90 ? 21.866 -12.498 -2.261 1.00 53.78 90 ASP A O 1
ATOM 722 N N . LYS A 1 91 ? 21.035 -13.408 -4.160 1.00 56.31 91 LYS A N 1
ATOM 723 C CA . LYS A 1 91 ? 20.808 -12.211 -4.984 1.00 56.31 91 LYS A CA 1
ATOM 724 C C . LYS A 1 91 ? 20.378 -11.011 -4.140 1.00 56.31 91 LYS A C 1
ATOM 726 O O . LYS A 1 91 ? 19.396 -11.093 -3.416 1.00 56.31 91 LYS A O 1
ATOM 731 N N . ASP A 1 92 ? 21.098 -9.904 -4.281 1.00 56.66 92 ASP A N 1
ATOM 732 C CA . ASP A 1 92 ? 20.877 -8.669 -3.530 1.00 56.66 92 ASP A CA 1
ATOM 733 C C . ASP A 1 92 ? 19.510 -8.035 -3.864 1.00 56.66 92 ASP A C 1
ATOM 735 O O . ASP A 1 92 ? 19.393 -7.190 -4.751 1.00 56.66 92 ASP A O 1
ATOM 739 N N . THR A 1 93 ? 18.450 -8.486 -3.186 1.00 59.75 93 THR A N 1
ATOM 740 C CA . THR A 1 93 ? 17.093 -7.924 -3.272 1.00 59.75 93 THR A CA 1
ATOM 741 C C . THR A 1 93 ? 16.878 -6.783 -2.282 1.00 59.75 93 THR A C 1
ATOM 743 O O . THR A 1 93 ? 15.761 -6.309 -2.158 1.00 59.75 93 THR A O 1
ATOM 746 N N . ARG A 1 94 ? 17.923 -6.278 -1.608 1.00 67.00 94 ARG A N 1
ATOM 747 C CA . ARG A 1 94 ? 17.830 -5.269 -0.523 1.00 67.00 94 ARG A CA 1
ATOM 748 C C . ARG A 1 94 ? 17.337 -3.891 -0.977 1.00 67.00 94 ARG A C 1
ATOM 750 O O . ARG A 1 94 ? 17.283 -2.941 -0.203 1.00 67.00 94 ARG A O 1
ATOM 757 N N . THR A 1 95 ? 17.050 -3.753 -2.265 1.00 81.44 95 THR A N 1
ATOM 758 C CA . THR A 1 95 ? 16.555 -2.525 -2.890 1.00 81.44 95 THR A CA 1
ATOM 759 C C . THR A 1 95 ? 15.212 -2.732 -3.585 1.00 81.44 95 THR A C 1
ATOM 761 O O . THR A 1 95 ? 14.724 -1.823 -4.263 1.00 81.44 95 THR A O 1
ATOM 764 N N . GLU A 1 96 ? 14.601 -3.909 -3.434 1.00 89.62 96 GLU A N 1
ATOM 765 C CA . GLU A 1 96 ? 13.352 -4.278 -4.081 1.00 89.62 96 GLU A CA 1
ATOM 766 C C . GLU A 1 96 ? 12.451 -5.069 -3.120 1.00 89.62 96 GLU A C 1
ATOM 768 O O . GLU A 1 96 ? 12.883 -6.008 -2.472 1.00 89.62 96 GLU A O 1
ATOM 773 N N . LEU A 1 97 ? 11.156 -4.759 -3.103 1.00 91.62 97 LEU A N 1
ATOM 774 C CA . LEU A 1 97 ? 10.192 -5.414 -2.224 1.00 91.62 97 LEU A CA 1
ATOM 775 C C . LEU A 1 97 ? 9.780 -6.781 -2.766 1.00 91.62 97 LEU A C 1
ATOM 777 O O . LEU A 1 97 ? 9.271 -6.873 -3.893 1.00 91.62 97 LEU A O 1
ATOM 781 N N . VAL A 1 98 ? 9.851 -7.825 -1.947 1.00 91.75 98 VAL A N 1
ATOM 782 C CA . VAL A 1 98 ? 9.068 -9.050 -2.152 1.00 91.75 98 VAL A CA 1
ATOM 783 C C . VAL A 1 98 ? 7.581 -8.799 -1.856 1.00 91.75 98 VAL A C 1
ATOM 785 O O . VAL A 1 98 ? 7.172 -7.744 -1.369 1.00 91.75 98 VAL A O 1
ATOM 788 N N . TYR A 1 99 ? 6.716 -9.764 -2.179 1.00 93.50 99 TYR A N 1
ATOM 789 C CA . TYR A 1 99 ? 5.266 -9.585 -2.025 1.00 93.50 99 TYR A CA 1
ATOM 790 C C . TYR A 1 99 ? 4.835 -9.290 -0.577 1.00 93.50 99 TYR A C 1
ATOM 792 O O . TYR A 1 99 ? 3.957 -8.454 -0.358 1.00 93.50 99 TYR A O 1
ATOM 800 N N . ASP A 1 100 ? 5.444 -9.954 0.405 1.00 93.50 100 ASP A N 1
ATOM 801 C CA . ASP A 1 100 ? 5.077 -9.771 1.812 1.00 93.50 100 ASP A CA 1
ATOM 802 C C . ASP A 1 100 ? 5.452 -8.360 2.298 1.00 93.50 100 ASP A C 1
ATOM 804 O O . ASP A 1 100 ? 4.621 -7.673 2.896 1.00 93.50 100 ASP A O 1
ATOM 808 N N . GLU A 1 101 ? 6.632 -7.870 1.916 1.00 94.31 101 GLU A N 1
ATOM 809 C CA . GLU A 1 101 ? 7.095 -6.498 2.157 1.00 94.31 101 GLU A CA 1
ATOM 810 C C . GLU A 1 101 ? 6.196 -5.448 1.494 1.00 94.31 101 GLU A C 1
ATOM 812 O O . GLU A 1 101 ? 5.839 -4.438 2.102 1.00 94.31 101 GLU A O 1
ATOM 817 N N . PHE A 1 102 ? 5.749 -5.710 0.263 1.00 96.00 102 PHE A N 1
ATOM 818 C CA . PHE A 1 102 ? 4.755 -4.873 -0.404 1.00 96.00 102 PHE A CA 1
ATOM 819 C C . PHE A 1 102 ? 3.452 -4.786 0.404 1.00 96.00 102 PHE A C 1
ATOM 821 O O . PHE A 1 102 ? 2.901 -3.695 0.574 1.00 96.00 102 PHE A O 1
ATOM 828 N N . THR A 1 103 ? 2.956 -5.906 0.942 1.00 96.94 103 THR A N 1
ATOM 829 C CA . THR A 1 103 ? 1.744 -5.876 1.773 1.00 96.94 103 THR A CA 1
ATOM 830 C C . THR A 1 103 ? 1.955 -5.176 3.116 1.00 96.94 103 THR A C 1
ATOM 832 O O . THR A 1 103 ? 1.055 -4.462 3.558 1.00 96.94 103 THR A O 1
ATOM 835 N N . GLU A 1 104 ? 3.134 -5.297 3.734 1.00 95.94 104 GLU A N 1
ATOM 836 C CA . GLU A 1 104 ? 3.492 -4.533 4.937 1.00 95.94 104 GLU A CA 1
ATOM 837 C C . GLU A 1 104 ? 3.492 -3.024 4.655 1.00 95.94 104 GLU A C 1
ATOM 839 O O . GLU A 1 104 ? 2.923 -2.238 5.421 1.00 95.94 104 GLU A O 1
ATOM 844 N N . LEU A 1 105 ? 4.048 -2.615 3.513 1.00 96.19 105 LEU A N 1
ATOM 845 C CA . LEU A 1 105 ? 4.050 -1.220 3.091 1.00 96.19 105 LEU A CA 1
ATOM 846 C C . LEU A 1 105 ? 2.622 -0.702 2.852 1.00 96.19 105 LEU A C 1
ATOM 848 O O . LEU A 1 105 ? 2.300 0.403 3.288 1.00 96.19 105 LEU A O 1
ATOM 852 N N . LEU A 1 106 ? 1.728 -1.501 2.254 1.00 97.62 106 LEU A N 1
ATOM 853 C CA . LEU A 1 106 ? 0.309 -1.138 2.130 1.00 97.62 106 LEU A CA 1
ATOM 854 C C . LEU A 1 106 ? -0.382 -0.974 3.488 1.00 97.62 106 LEU A C 1
ATOM 856 O O . LEU A 1 106 ? -1.159 -0.035 3.656 1.00 97.62 106 LEU A O 1
ATOM 860 N N . VAL A 1 107 ? -0.099 -1.846 4.460 1.00 97.31 107 VAL A N 1
ATOM 861 C CA . VAL A 1 107 ? -0.630 -1.714 5.828 1.00 97.31 107 VAL A CA 1
ATOM 862 C C . VAL A 1 107 ? -0.163 -0.405 6.462 1.00 97.31 107 VAL A C 1
ATOM 864 O O . VAL A 1 107 ? -0.965 0.307 7.070 1.00 97.31 107 VAL A O 1
ATOM 867 N N . ARG A 1 108 ? 1.111 -0.043 6.278 1.00 95.81 108 ARG A N 1
ATOM 868 C CA . ARG A 1 108 ? 1.646 1.238 6.746 1.00 95.81 108 ARG A CA 1
ATOM 869 C C . ARG A 1 108 ? 0.957 2.425 6.075 1.00 95.81 108 ARG A C 1
ATOM 871 O O . ARG A 1 108 ? 0.533 3.336 6.778 1.00 95.81 108 ARG A O 1
ATOM 878 N N . ILE A 1 109 ? 0.789 2.405 4.751 1.00 96.19 109 ILE A N 1
ATOM 879 C CA . ILE A 1 109 ? 0.059 3.461 4.030 1.00 96.19 109 ILE A CA 1
ATOM 880 C C . ILE A 1 109 ? -1.369 3.585 4.565 1.00 96.19 109 ILE A C 1
ATOM 882 O O . ILE A 1 109 ? -1.827 4.695 4.825 1.00 96.19 109 ILE A O 1
ATOM 886 N N . ALA A 1 110 ? -2.069 2.463 4.743 1.00 96.62 110 ALA A N 1
ATOM 887 C CA . ALA A 1 110 ? -3.435 2.451 5.249 1.00 96.62 110 ALA A CA 1
ATOM 888 C C . ALA A 1 110 ? -3.518 3.052 6.657 1.00 96.62 110 ALA A C 1
ATOM 890 O O . ALA A 1 110 ? -4.415 3.844 6.929 1.00 96.62 110 ALA A O 1
ATOM 891 N N . ARG A 1 111 ? -2.561 2.736 7.536 1.00 94.88 111 ARG A N 1
ATOM 892 C CA . ARG A 1 111 ? -2.471 3.318 8.881 1.00 94.88 111 ARG A CA 1
ATOM 893 C C . ARG A 1 111 ? -2.357 4.844 8.847 1.00 94.88 111 ARG A C 1
ATOM 895 O O . ARG A 1 111 ? -3.110 5.516 9.547 1.00 94.88 111 ARG A O 1
ATOM 902 N N . GLU A 1 112 ? -1.483 5.378 7.999 1.00 94.19 112 GLU A N 1
ATOM 903 C CA . GLU A 1 112 ? -1.321 6.829 7.830 1.00 94.19 112 GLU A CA 1
ATOM 904 C C . GLU A 1 112 ? -2.555 7.479 7.165 1.00 94.19 112 GLU A C 1
ATOM 906 O O . GLU A 1 112 ? -2.978 8.575 7.537 1.00 94.19 112 GLU A O 1
ATOM 911 N N . LYS A 1 113 ? -3.187 6.791 6.203 1.00 94.12 113 LYS A N 1
ATOM 912 C CA . LYS A 1 113 ? -4.410 7.246 5.512 1.00 94.12 113 LYS A CA 1
ATOM 913 C C . LYS A 1 113 ? -5.611 7.342 6.441 1.00 94.12 113 LYS A C 1
ATOM 915 O O . LYS A 1 113 ? -6.361 8.314 6.367 1.00 94.12 113 LYS A O 1
ATOM 920 N N . LEU A 1 114 ? -5.815 6.306 7.248 1.00 94.25 114 LEU A N 1
ATOM 921 C CA . LEU A 1 114 ? -7.035 6.089 8.020 1.00 94.25 114 LEU A CA 1
ATOM 922 C C . LEU A 1 114 ? -7.017 6.780 9.384 1.00 94.25 114 LEU A C 1
ATOM 924 O O . LEU A 1 114 ? -8.032 6.735 10.065 1.00 94.25 114 LEU A O 1
ATOM 928 N N . ASN A 1 115 ? -5.905 7.427 9.753 1.00 88.38 115 ASN A N 1
ATOM 929 C CA . ASN A 1 115 ? -5.712 8.092 11.040 1.00 88.38 115 ASN A CA 1
ATOM 930 C C . ASN A 1 115 ? -6.098 7.181 12.216 1.00 88.38 115 ASN A C 1
ATOM 932 O O . ASN A 1 115 ? -7.155 7.333 12.821 1.00 88.38 115 ASN A O 1
ATOM 936 N N . THR A 1 116 ? -5.254 6.187 12.507 1.00 84.75 116 THR A N 1
ATOM 937 C CA . THR A 1 116 ? -5.614 5.076 13.407 1.00 84.75 116 THR A CA 1
ATOM 938 C C . THR A 1 116 ? -6.105 5.477 14.791 1.00 84.75 116 THR A C 1
ATOM 940 O O . THR A 1 116 ? -6.849 4.710 15.394 1.00 84.75 116 THR A O 1
ATOM 943 N N . ASP A 1 117 ? -5.720 6.653 15.278 1.00 87.00 117 ASP A N 1
ATOM 944 C CA . ASP A 1 117 ? -6.099 7.143 16.605 1.00 87.00 117 ASP A CA 1
ATOM 945 C C . ASP A 1 117 ? -7.571 7.598 16.673 1.00 87.00 117 ASP A C 1
ATOM 947 O O . ASP A 1 117 ? -8.131 7.732 17.759 1.00 87.00 117 ASP A O 1
ATOM 951 N N . GLU A 1 118 ? -8.215 7.794 15.519 1.00 90.75 118 GLU A N 1
ATOM 952 C CA . GLU A 1 118 ? -9.608 8.239 15.381 1.00 90.75 118 GLU A CA 1
ATOM 953 C C . GLU A 1 118 ? -10.552 7.115 14.912 1.00 90.75 118 GLU A C 1
ATOM 955 O O . GLU A 1 118 ? -11.721 7.364 14.613 1.00 90.75 118 GLU A O 1
ATOM 960 N N . LEU A 1 119 ? -10.070 5.870 14.821 1.00 93.19 119 LEU A N 1
ATOM 961 C CA . LEU A 1 119 ? -10.888 4.753 14.353 1.00 93.19 119 LEU A CA 1
ATOM 962 C C . LEU A 1 119 ? -11.871 4.273 15.429 1.00 93.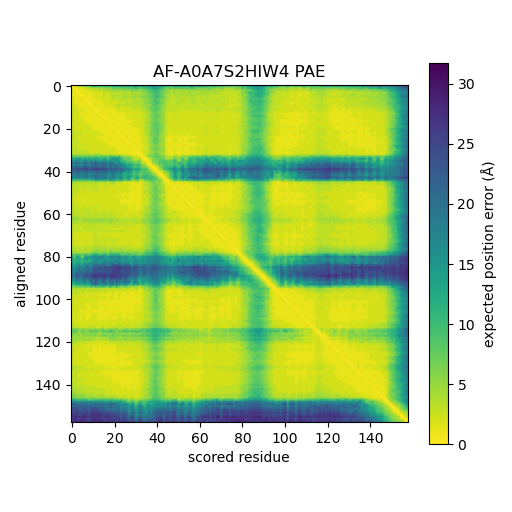19 119 LEU A C 1
ATOM 964 O O . LEU A 1 119 ? -11.481 3.864 16.519 1.00 93.19 119 LEU A O 1
ATOM 968 N N . GLU A 1 120 ? -13.155 4.217 15.072 1.00 95.75 120 GLU A N 1
ATOM 969 C CA . GLU A 1 120 ? -14.210 3.613 15.904 1.00 95.75 120 GLU A CA 1
ATOM 970 C C . GLU A 1 120 ? -14.244 2.075 15.816 1.00 95.75 120 GLU A C 1
ATOM 972 O O . GLU A 1 120 ? -14.950 1.409 16.575 1.00 95.75 120 GLU A O 1
ATOM 977 N N . VAL A 1 121 ? -13.502 1.498 14.867 1.00 95.44 121 VAL A N 1
ATOM 978 C CA . VAL A 1 121 ? -13.463 0.058 14.585 1.00 95.44 121 VAL A CA 1
ATOM 979 C C . VAL A 1 121 ? -12.037 -0.475 14.646 1.00 95.44 121 VAL A C 1
ATOM 981 O O . VAL A 1 121 ? -11.069 0.273 14.523 1.00 95.44 121 VAL A O 1
ATOM 984 N N . ASP A 1 122 ? -11.902 -1.796 14.784 1.00 95.81 122 ASP A N 1
ATOM 985 C CA . ASP A 1 122 ? -10.602 -2.460 14.686 1.00 95.81 122 ASP A CA 1
ATOM 986 C C . ASP A 1 122 ? -9.913 -2.130 13.352 1.00 95.81 122 ASP A C 1
ATOM 988 O O . ASP A 1 122 ? -10.535 -2.148 12.283 1.00 95.81 122 ASP A O 1
ATOM 992 N N . PHE A 1 123 ? -8.606 -1.869 13.407 1.00 96.94 123 PHE A N 1
ATOM 993 C CA . PHE A 1 123 ? -7.837 -1.483 12.229 1.00 96.94 123 PHE A CA 1
ATOM 994 C C . PHE A 1 123 ? -7.914 -2.519 11.101 1.00 96.94 123 PHE A C 1
ATOM 996 O O . PHE A 1 123 ? -7.940 -2.134 9.938 1.00 96.94 123 PHE A O 1
ATOM 1003 N N . GLY A 1 124 ? -7.996 -3.820 11.397 1.00 97.75 124 GLY A N 1
ATOM 1004 C CA . GLY A 1 124 ? -8.142 -4.843 10.362 1.00 97.75 124 GLY A CA 1
ATOM 1005 C C . GLY A 1 124 ? -9.457 -4.722 9.584 1.00 97.75 124 GLY A C 1
ATOM 1006 O O . GLY A 1 124 ? -9.467 -4.947 8.375 1.00 97.75 124 GLY A O 1
ATOM 1007 N N . VAL A 1 125 ? -10.543 -4.296 10.240 1.00 97.69 125 VAL A N 1
ATOM 1008 C CA . VAL A 1 125 ? -11.837 -4.013 9.588 1.00 97.69 125 VAL A CA 1
ATOM 1009 C C . VAL A 1 125 ? -11.750 -2.744 8.738 1.00 97.69 125 VAL A C 1
ATOM 1011 O O . VAL A 1 125 ? -12.212 -2.726 7.593 1.00 97.69 125 VAL A O 1
ATOM 1014 N N . ALA A 1 126 ? -11.116 -1.692 9.265 1.00 98.06 126 ALA A N 1
ATOM 1015 C CA . ALA A 1 126 ? -10.882 -0.458 8.517 1.00 98.06 126 ALA A CA 1
ATOM 1016 C C . ALA A 1 126 ? -9.983 -0.699 7.287 1.00 98.06 126 ALA A C 1
ATOM 1018 O O . ALA A 1 126 ? -10.266 -0.191 6.202 1.00 98.06 126 ALA A O 1
ATOM 1019 N N . LEU A 1 127 ? -8.951 -1.536 7.432 1.00 98.31 127 LEU A N 1
ATOM 1020 C CA . LEU A 1 127 ? -8.058 -1.962 6.358 1.00 98.31 127 LEU A CA 1
ATOM 1021 C C . LEU A 1 127 ? -8.807 -2.749 5.278 1.00 98.31 127 LEU A C 1
ATOM 1023 O O . LEU A 1 127 ? -8.656 -2.429 4.103 1.00 98.3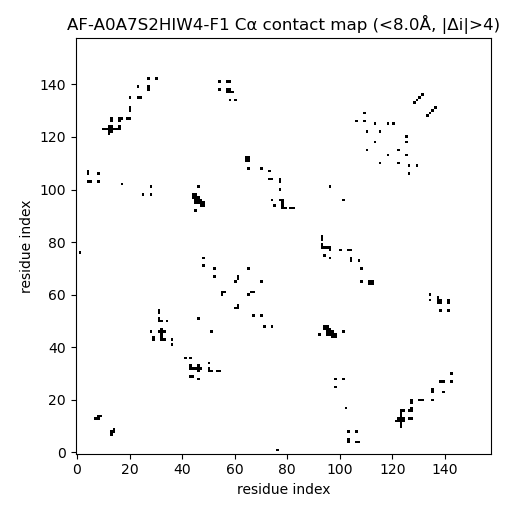1 127 LEU A O 1
ATOM 1027 N N . ASP A 1 128 ? -9.617 -3.747 5.649 1.00 98.44 128 ASP A N 1
ATOM 1028 C CA . ASP A 1 128 ? -10.429 -4.515 4.690 1.00 98.44 128 ASP A CA 1
ATOM 1029 C C . ASP A 1 128 ? -11.359 -3.596 3.885 1.00 98.44 128 ASP A C 1
ATOM 1031 O O . ASP A 1 128 ? -11.443 -3.698 2.660 1.00 98.44 128 ASP A O 1
ATOM 1035 N N . THR A 1 129 ? -11.982 -2.633 4.570 1.00 98.25 129 THR A N 1
ATOM 1036 C CA . THR A 1 129 ? -12.863 -1.630 3.960 1.00 98.25 129 THR A CA 1
ATOM 1037 C C . THR A 1 129 ? -12.100 -0.726 2.992 1.00 98.25 129 THR A C 1
ATOM 1039 O O . THR A 1 129 ? -12.522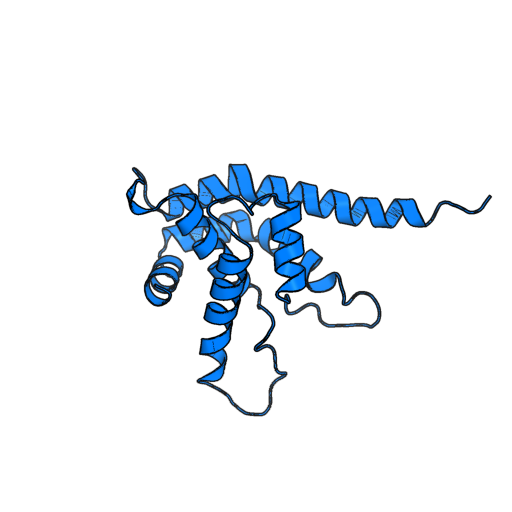 -0.547 1.849 1.00 98.25 129 THR A O 1
ATOM 1042 N N . TRP A 1 130 ? -10.955 -0.180 3.411 1.00 98.06 130 TRP A N 1
ATOM 1043 C CA . TRP A 1 130 ? -10.125 0.676 2.563 1.00 98.06 130 TRP A CA 1
ATOM 1044 C C . TRP A 1 130 ? -9.588 -0.072 1.338 1.00 98.06 130 TRP A C 1
ATOM 1046 O O . TRP A 1 130 ? -9.642 0.448 0.221 1.00 98.06 130 TRP A O 1
ATOM 1056 N N . LEU A 1 131 ? -9.139 -1.318 1.515 1.00 98.50 131 LEU A N 1
ATOM 1057 C CA . LEU A 1 131 ? -8.717 -2.168 0.407 1.00 98.50 131 LEU A CA 1
ATOM 1058 C C . LEU A 1 131 ? -9.871 -2.415 -0.568 1.00 98.50 131 LEU A C 1
ATOM 1060 O O . LEU A 1 131 ? -9.699 -2.210 -1.769 1.00 98.50 131 LEU A O 1
ATOM 1064 N N . GLY A 1 132 ? -11.042 -2.814 -0.067 1.00 98.19 132 GLY A N 1
ATOM 1065 C CA . GLY A 1 132 ? -12.187 -3.198 -0.891 1.00 98.19 132 GLY A CA 1
ATOM 1066 C C . GLY A 1 132 ? -12.872 -2.039 -1.618 1.00 98.19 132 GLY A C 1
ATOM 1067 O O . GLY A 1 132 ? -13.317 -2.216 -2.753 1.00 98.19 132 GLY A O 1
ATOM 1068 N N . ILE A 1 133 ? -12.951 -0.861 -0.994 1.00 97.94 133 ILE A N 1
ATOM 1069 C CA . ILE A 1 133 ? -13.676 0.297 -1.542 1.00 97.94 133 ILE A CA 1
ATOM 1070 C C . ILE A 1 133 ? -12.749 1.227 -2.326 1.00 97.94 133 ILE A C 1
ATOM 1072 O O . ILE A 1 133 ? -13.171 1.792 -3.336 1.00 97.94 133 ILE A O 1
ATOM 1076 N N . ASP A 1 134 ? -11.497 1.383 -1.894 1.00 97.44 134 ASP A N 1
ATOM 1077 C CA . ASP A 1 134 ? -10.604 2.407 -2.432 1.00 97.44 134 ASP A CA 1
ATOM 1078 C C . ASP A 1 134 ? -9.432 1.808 -3.215 1.00 97.44 134 ASP A C 1
ATOM 1080 O O . ASP A 1 134 ? -9.353 1.956 -4.438 1.00 97.44 134 ASP A O 1
ATOM 1084 N N . PHE A 1 135 ? -8.530 1.088 -2.545 1.00 98.19 135 PHE A N 1
ATOM 1085 C CA . PHE A 1 135 ? -7.260 0.690 -3.155 1.00 98.19 135 PHE A CA 1
ATOM 1086 C C . PHE A 1 135 ? -7.425 -0.342 -4.281 1.00 98.19 135 PHE A C 1
ATOM 1088 O O . PHE A 1 135 ? -6.966 -0.114 -5.403 1.00 98.19 135 PHE A O 1
ATOM 1095 N N . VAL A 1 136 ? -8.094 -1.471 -4.022 1.00 98.44 136 VAL A N 1
ATOM 1096 C CA . VAL A 1 136 ? -8.211 -2.580 -4.986 1.00 98.44 136 VAL A CA 1
ATOM 1097 C C . VAL A 1 136 ? -8.961 -2.169 -6.259 1.00 98.44 136 VAL A C 1
ATOM 1099 O O . VAL A 1 136 ? -8.459 -2.477 -7.347 1.00 98.44 136 VAL A O 1
ATOM 1102 N N . PRO A 1 137 ? -10.107 -1.457 -6.201 1.00 98.50 137 PRO A N 1
ATOM 1103 C CA . PRO A 1 137 ? -10.772 -0.973 -7.410 1.00 98.50 137 PRO A CA 1
ATOM 1104 C C . PRO A 1 137 ? -9.881 -0.055 -8.254 1.00 98.50 137 PRO A C 1
ATOM 1106 O O . PRO A 1 137 ? -9.805 -0.211 -9.477 1.00 98.50 137 PRO A O 1
ATOM 1109 N N . ARG A 1 138 ? -9.148 0.870 -7.619 1.00 98.12 138 ARG A N 1
ATOM 1110 C CA . ARG A 1 138 ? -8.234 1.775 -8.328 1.00 98.12 138 ARG A CA 1
ATOM 1111 C C . ARG A 1 138 ? -7.045 1.033 -8.925 1.00 98.12 138 ARG A C 1
ATOM 1113 O O . ARG A 1 138 ? -6.712 1.288 -10.082 1.00 98.12 138 ARG A O 1
ATOM 1120 N N . ALA A 1 139 ? -6.466 0.082 -8.193 1.00 97.75 139 ALA A N 1
ATOM 1121 C CA . ALA A 1 139 ? -5.398 -0.781 -8.685 1.00 97.75 139 ALA A CA 1
ATOM 1122 C C . ALA A 1 139 ? -5.865 -1.590 -9.896 1.00 97.75 139 ALA A C 1
ATOM 1124 O O . ALA A 1 139 ? -5.191 -1.605 -10.922 1.00 97.75 139 ALA A O 1
ATOM 1125 N N . ARG A 1 140 ? -7.061 -2.186 -9.845 1.00 97.12 140 ARG A N 1
ATOM 1126 C CA . ARG A 1 140 ? -7.645 -2.908 -10.984 1.00 97.12 140 ARG A CA 1
ATOM 1127 C C . ARG A 1 140 ? -7.781 -2.019 -12.219 1.00 97.12 140 ARG A C 1
ATOM 1129 O O . ARG A 1 140 ? -7.370 -2.433 -13.302 1.00 97.12 140 ARG A O 1
ATOM 1136 N N . ASN A 1 141 ? -8.296 -0.804 -12.052 1.00 96.38 141 ASN A N 1
ATOM 1137 C CA . ASN A 1 141 ? -8.426 0.155 -13.149 1.00 96.38 141 ASN A CA 1
ATOM 1138 C C . ASN A 1 141 ? -7.057 0.578 -13.705 1.00 96.38 141 ASN A C 1
ATOM 1140 O O . ASN A 1 141 ? -6.896 0.694 -14.918 1.00 96.38 141 ASN A O 1
ATOM 1144 N N . ALA A 1 142 ? -6.059 0.776 -12.841 1.00 95.38 142 ALA A N 1
ATOM 1145 C CA . ALA A 1 142 ? -4.694 1.092 -13.248 1.00 95.38 142 ALA A CA 1
ATOM 1146 C C . ALA A 1 142 ? -4.064 -0.045 -14.073 1.00 95.38 142 ALA A C 1
ATOM 1148 O O . ALA A 1 142 ? -3.586 0.192 -15.184 1.00 95.38 142 ALA A O 1
ATOM 1149 N N . ARG A 1 143 ? -4.206 -1.301 -13.619 1.00 93.81 143 ARG A N 1
ATOM 1150 C CA . ARG A 1 143 ? -3.778 -2.489 -14.380 1.00 93.81 143 ARG A CA 1
ATOM 1151 C C . ARG A 1 143 ? -4.432 -2.551 -15.759 1.00 93.81 143 ARG A C 1
ATOM 1153 O O . ARG A 1 143 ? -3.746 -2.777 -16.751 1.00 93.81 143 ARG A O 1
ATOM 1160 N N . GLN A 1 144 ? -5.747 -2.338 -15.836 1.00 92.88 144 GLN A N 1
ATOM 1161 C CA . GLN A 1 144 ? -6.475 -2.346 -17.110 1.00 92.88 144 GLN A CA 1
ATOM 1162 C C . GLN A 1 144 ? -5.963 -1.268 -18.071 1.00 92.88 144 GLN A C 1
ATOM 1164 O O . GLN A 1 144 ? -5.792 -1.554 -19.254 1.00 92.88 144 GLN A O 1
ATOM 1169 N N . ARG A 1 145 ? -5.662 -0.058 -17.575 1.00 91.94 145 ARG A N 1
ATOM 1170 C CA . ARG A 1 145 ? -5.058 1.002 -18.396 1.00 91.94 145 ARG A CA 1
ATOM 1171 C C . ARG A 1 145 ? -3.688 0.588 -18.930 1.00 91.94 145 ARG A C 1
ATOM 1173 O O . ARG A 1 145 ? -3.474 0.700 -20.132 1.00 91.94 145 ARG A O 1
ATOM 1180 N N . ARG A 1 146 ? -2.801 0.053 -18.084 1.00 88.56 146 ARG A N 1
ATOM 1181 C CA . ARG A 1 146 ? -1.467 -0.416 -18.508 1.00 88.56 146 ARG A CA 1
ATOM 1182 C C . ARG A 1 146 ? -1.544 -1.504 -19.580 1.00 88.56 146 ARG A C 1
ATOM 1184 O O . ARG A 1 146 ? -0.860 -1.417 -20.594 1.00 88.56 146 ARG A O 1
ATOM 1191 N N . LEU A 1 147 ? -2.422 -2.490 -19.393 1.00 87.31 147 LEU A N 1
ATOM 1192 C CA . LEU A 1 147 ? -2.615 -3.568 -20.367 1.00 87.31 147 LEU A CA 1
ATOM 1193 C C . LEU A 1 147 ? -3.244 -3.062 -21.676 1.00 87.31 147 LEU A C 1
ATOM 1195 O O . LEU A 1 147 ? -2.837 -3.487 -22.753 1.00 87.31 147 LEU A O 1
ATOM 1199 N N . GLY A 1 148 ? -4.195 -2.126 -21.596 1.00 82.56 148 GLY A N 1
ATOM 1200 C CA . GLY A 1 148 ? -4.857 -1.543 -22.765 1.00 82.56 148 GLY A CA 1
ATOM 1201 C C . GLY A 1 148 ? -3.933 -0.678 -23.628 1.00 82.56 148 GLY A C 1
ATOM 1202 O O . GLY A 1 148 ? -4.016 -0.739 -24.857 1.00 82.56 148 GLY A O 1
ATOM 1203 N N . VAL A 1 149 ? -3.019 0.077 -23.006 1.00 64.06 149 VAL A N 1
ATOM 1204 C CA . VAL A 1 149 ? -2.017 0.906 -23.703 1.00 64.06 149 VAL A CA 1
ATOM 1205 C C . VAL A 1 149 ? -1.071 0.050 -24.556 1.00 64.06 149 VAL A C 1
ATOM 1207 O O . VAL A 1 149 ? -0.742 0.450 -25.672 1.00 64.06 149 VAL A O 1
ATOM 1210 N N . GLY A 1 150 ? -0.716 -1.161 -24.107 1.00 56.97 150 GLY A N 1
ATOM 1211 C CA . GLY A 1 150 ? 0.116 -2.089 -24.886 1.00 56.97 150 GLY A CA 1
ATOM 1212 C C . GLY A 1 150 ? -0.522 -2.543 -26.208 1.00 56.97 150 GLY A C 1
ATOM 1213 O O . GLY A 1 150 ? 0.175 -2.738 -27.199 1.00 56.97 150 GLY A O 1
ATOM 1214 N N . THR A 1 151 ? -1.852 -2.644 -26.265 1.00 55.06 151 THR A N 1
ATOM 1215 C CA . THR A 1 151 ? -2.589 -3.056 -27.476 1.00 55.06 151 THR A CA 1
ATOM 1216 C C . THR A 1 151 ? -2.718 -1.959 -28.536 1.00 55.06 151 THR A C 1
ATOM 1218 O O . THR A 1 151 ? -2.810 -2.268 -29.721 1.00 55.06 151 THR A O 1
ATOM 1221 N N . ALA A 1 152 ? -2.723 -0.678 -28.151 1.00 55.16 152 ALA A N 1
ATOM 1222 C CA . ALA A 1 152 ? -2.946 0.428 -29.090 1.00 55.16 152 ALA A CA 1
ATOM 1223 C C . ALA A 1 152 ? -1.688 0.824 -29.892 1.00 55.16 152 ALA A C 1
ATOM 1225 O O . ALA A 1 152 ? -1.802 1.404 -30.972 1.00 55.16 152 ALA A O 1
ATOM 1226 N N . ALA A 1 153 ? -0.490 0.494 -29.400 1.00 52.50 153 ALA A N 1
ATOM 1227 C CA . ALA A 1 153 ? 0.776 0.860 -30.042 1.00 52.50 153 ALA A CA 1
ATOM 1228 C C . ALA A 1 153 ? 1.151 -0.017 -31.260 1.00 52.50 153 ALA A C 1
ATOM 1230 O O . ALA A 1 153 ? 2.024 0.367 -32.032 1.00 52.50 153 ALA A O 1
ATOM 1231 N N . GLY A 1 154 ? 0.478 -1.155 -31.481 1.00 51.62 154 GLY A N 1
ATOM 1232 C CA . GLY A 1 154 ? 0.742 -2.068 -32.608 1.00 51.62 154 GLY A CA 1
ATOM 1233 C C . GLY A 1 154 ? -0.046 -1.787 -33.898 1.00 51.62 154 GLY A C 1
ATOM 1234 O O . GLY A 1 154 ? 0.071 -2.544 -34.855 1.00 51.62 154 GLY A O 1
ATOM 1235 N N . GLY A 1 155 ? -0.872 -0.734 -33.933 1.00 47.38 155 GLY A N 1
ATOM 1236 C CA . GLY A 1 155 ? -1.868 -0.492 -34.989 1.00 47.38 155 GLY A CA 1
ATOM 1237 C C . GLY A 1 155 ? -1.635 0.741 -35.867 1.00 47.38 155 GLY A C 1
ATOM 1238 O O . GLY A 1 155 ? -2.606 1.355 -36.301 1.00 47.38 155 GLY A O 1
ATOM 1239 N N . ARG A 1 156 ? -0.385 1.152 -36.119 1.00 49.50 156 ARG A N 1
ATOM 1240 C CA . ARG A 1 156 ? -0.070 2.159 -37.154 1.00 49.50 156 ARG A CA 1
ATOM 1241 C C . ARG A 1 156 ? 0.844 1.558 -38.211 1.00 49.50 156 ARG A C 1
ATOM 1243 O O . ARG A 1 156 ? 2.058 1.705 -38.165 1.00 49.50 156 ARG A O 1
ATOM 1250 N N . GLY A 1 157 ? 0.213 0.877 -39.154 1.00 57.00 157 GLY A N 1
ATOM 1251 C CA . GLY A 1 157 ? 0.832 0.353 -40.359 1.00 57.00 157 GLY A CA 1
ATOM 1252 C C . GLY A 1 157 ? -0.247 0.042 -41.384 1.00 57.00 157 GLY A C 1
ATOM 1253 O O . GLY A 1 157 ? -0.618 -1.116 -41.540 1.00 57.00 157 GLY A O 1
ATOM 1254 N N . ALA A 1 158 ? -0.779 1.088 -42.015 1.00 45.41 158 ALA A N 1
ATOM 1255 C CA . ALA A 1 158 ? -1.398 1.057 -43.337 1.00 45.41 158 ALA A CA 1
ATOM 1256 C C . ALA A 1 158 ? -1.399 2.483 -43.895 1.00 45.41 158 ALA A C 1
ATOM 1258 O O . ALA A 1 158 ? -1.887 3.383 -43.172 1.00 45.41 158 ALA A O 1
#

Foldseek 3Di:
DLVVLVVVCVDPLQVVLCVVCVVLLVVLLQVLLCVPVPPDPDDSFWHALVSVVLLCVQLVLDDPQNHSVVLVVLQLVLLPVVVVDDDPDDDPRSRTDGSVSVSSSLSVSLCSVVVVVPDPDDSSVSSSVCCVPRRSVSSVVSSVVVVVVVVVVVPPDD

Secondary structure (DSSP, 8-state):
-HHHHHHHHHSHHHHHHHHHTHHHHHHHHHHHTTTT-TTTT-----EEHHHHHHHHHHTT--SSSS-HHHHHHHHHHHHHGGGGG--TTS---TTEE-HHHHHHHHHHHHHHHHTGGG-SS-HHHHHHHHIIIIIHHHHHHHHHHHHHHHHHTT----